Protein AF-K2DYN7-F1 (afdb_monomer_lite)

Secondary structure (DSSP, 8-state):
--EEE-TT-TTGGGSS-TTSPPEEE----GGGHHHHHH--TTTGGGTS-PPPGGG----PPP---------------

Structure (mmCIF, N/CA/C/O backbone):
data_AF-K2DYN7-F1
#
_entry.id   AF-K2DYN7-F1
#
loop_
_atom_site.group_PDB
_atom_site.id
_atom_site.type_symbol
_atom_site.label_atom_id
_atom_site.label_alt_id
_atom_site.label_comp_id
_atom_site.label_asym_id
_atom_site.label_entity_id
_atom_site.label_seq_id
_atom_site.pdbx_PDB_ins_code
_atom_site.Cartn_x
_atom_site.Cartn_y
_atom_site.Cartn_z
_atom_site.occupancy
_atom_site.B_iso_or_equiv
_atom_site.auth_seq_id
_atom_site.auth_comp_id
_atom_site.auth_asym_id
_atom_site.auth_atom_id
_atom_site.pdbx_PDB_model_num
ATOM 1 N N . MET A 1 1 ? 2.196 9.841 3.791 1.00 87.94 1 MET A N 1
ATOM 2 C CA . MET A 1 1 ? 1.508 8.594 3.393 1.00 87.94 1 MET A CA 1
ATOM 3 C C . MET A 1 1 ? 2.333 7.416 3.883 1.00 87.94 1 MET A C 1
ATOM 5 O O . MET A 1 1 ? 3.554 7.499 3.803 1.00 87.94 1 MET A O 1
ATOM 9 N N . LEU A 1 2 ? 1.703 6.385 4.450 1.00 94.00 2 LEU A N 1
ATOM 10 C CA . LEU A 1 2 ? 2.420 5.206 4.946 1.00 94.00 2 LEU A CA 1
ATOM 11 C C . LEU A 1 2 ? 2.862 4.323 3.782 1.00 94.00 2 LEU A C 1
ATOM 13 O O . LEU A 1 2 ? 2.139 4.189 2.795 1.00 94.00 2 LEU A O 1
ATOM 17 N N . THR A 1 3 ? 4.059 3.752 3.904 1.00 96.12 3 THR A N 1
ATOM 18 C CA . THR A 1 3 ? 4.646 2.900 2.869 1.00 96.12 3 THR A CA 1
ATOM 19 C C . THR A 1 3 ? 5.148 1.591 3.447 1.00 96.12 3 THR A C 1
ATOM 21 O O . THR A 1 3 ? 5.625 1.538 4.582 1.00 96.12 3 THR A O 1
ATOM 24 N N . VAL A 1 4 ? 5.069 0.554 2.628 1.00 96.50 4 VAL A N 1
ATOM 25 C CA . VAL A 1 4 ? 5.611 -0.780 2.872 1.00 96.50 4 VAL A CA 1
ATOM 26 C C . VAL A 1 4 ? 6.761 -1.038 1.902 1.00 96.50 4 VAL A C 1
ATOM 28 O O . VAL A 1 4 ? 6.806 -0.445 0.820 1.00 96.50 4 VAL A O 1
ATOM 31 N N . ASN A 1 5 ? 7.699 -1.899 2.293 1.00 96.31 5 ASN A N 1
ATOM 32 C CA . ASN A 1 5 ? 8.686 -2.432 1.357 1.00 96.31 5 ASN A CA 1
ATOM 33 C C . ASN A 1 5 ? 7.955 -3.225 0.261 1.00 96.31 5 ASN A C 1
ATOM 35 O O . ASN A 1 5 ? 6.968 -3.890 0.557 1.00 96.31 5 ASN A O 1
ATOM 39 N N . ALA A 1 6 ? 8.415 -3.110 -0.982 1.00 97.00 6 ALA A N 1
ATOM 40 C CA . ALA A 1 6 ? 7.811 -3.714 -2.165 1.00 97.00 6 ALA A CA 1
ATOM 41 C C . ALA A 1 6 ? 8.863 -4.355 -3.083 1.00 97.00 6 ALA A C 1
ATOM 43 O O . ALA A 1 6 ? 8.692 -4.392 -4.306 1.00 97.00 6 ALA A O 1
ATOM 44 N N . ASP A 1 7 ? 9.976 -4.822 -2.518 1.00 95.56 7 ASP A N 1
ATOM 45 C CA . ASP A 1 7 ? 11.014 -5.494 -3.294 1.00 95.56 7 ASP A CA 1
ATOM 46 C C . ASP A 1 7 ? 10.464 -6.795 -3.905 1.00 95.56 7 ASP A C 1
ATOM 48 O O . ASP A 1 7 ? 9.684 -7.522 -3.291 1.00 95.56 7 ASP A O 1
ATOM 52 N N . GLY A 1 8 ? 10.820 -7.070 -5.163 1.00 93.88 8 GLY A N 1
ATOM 53 C CA . GLY A 1 8 ? 10.291 -8.215 -5.920 1.00 93.88 8 GLY A CA 1
ATOM 54 C C . GLY A 1 8 ? 8.857 -8.049 -6.449 1.00 93.88 8 GLY A C 1
ATOM 55 O O . GLY A 1 8 ? 8.369 -8.920 -7.167 1.00 93.88 8 GLY A O 1
ATOM 56 N N . HIS A 1 9 ? 8.180 -6.935 -6.160 1.00 96.50 9 HIS A N 1
ATOM 57 C CA . HIS A 1 9 ? 6.818 -6.691 -6.629 1.00 96.50 9 HIS A CA 1
ATOM 58 C C . HIS A 1 9 ? 6.761 -6.449 -8.153 1.00 96.50 9 HIS A C 1
ATOM 60 O O . HIS A 1 9 ? 7.449 -5.571 -8.679 1.00 96.50 9 HIS A O 1
ATOM 66 N N . GLY A 1 10 ? 5.867 -7.147 -8.866 1.00 95.75 10 GLY A N 1
ATOM 67 C CA . GLY A 1 10 ? 5.823 -7.176 -10.341 1.00 95.75 10 GLY A CA 1
ATOM 68 C C . GLY A 1 10 ? 5.641 -5.820 -11.046 1.00 95.75 10 GLY A C 1
ATOM 69 O O . GLY A 1 10 ? 6.167 -5.625 -12.145 1.00 95.75 10 GLY A O 1
ATOM 70 N N . VAL A 1 11 ? 4.936 -4.873 -10.408 1.00 95.94 11 VAL A N 1
ATOM 71 C CA . VAL A 1 11 ? 4.797 -3.473 -10.870 1.00 95.94 11 VAL A CA 1
ATOM 72 C C . VAL A 1 11 ? 5.884 -2.559 -10.293 1.00 95.94 11 VAL A C 1
ATOM 74 O O . VAL A 1 11 ? 6.666 -1.989 -11.050 1.00 95.94 11 VAL A O 1
ATOM 77 N N . MET A 1 12 ? 5.963 -2.424 -8.963 1.00 96.12 12 MET A N 1
ATOM 78 C CA . MET A 1 12 ? 6.884 -1.486 -8.300 1.00 96.12 12 MET A CA 1
ATOM 79 C C . MET A 1 12 ? 8.364 -1.738 -8.602 1.00 96.12 12 MET A C 1
ATOM 81 O O . MET A 1 12 ? 9.130 -0.781 -8.661 1.00 96.12 12 MET A O 1
ATOM 85 N N . GLY A 1 13 ? 8.767 -2.982 -8.886 1.00 93.44 13 GLY A N 1
ATOM 86 C CA . GLY A 1 13 ? 10.128 -3.304 -9.324 1.00 93.44 13 GLY A CA 1
ATOM 87 C C . GLY A 1 13 ? 10.557 -2.603 -10.619 1.00 93.44 13 GLY A C 1
ATOM 88 O O . GLY A 1 13 ? 11.750 -2.457 -10.864 1.00 93.44 13 GLY A O 1
ATOM 89 N N . ARG A 1 14 ? 9.600 -2.122 -11.426 1.00 92.62 14 ARG A N 1
ATOM 90 C CA . ARG A 1 14 ? 9.839 -1.359 -12.664 1.00 92.62 14 ARG A CA 1
ATOM 91 C C . ARG A 1 14 ? 9.978 0.150 -12.429 1.00 92.62 14 ARG A C 1
ATOM 93 O O . ARG A 1 14 ? 10.281 0.881 -13.365 1.00 92.62 14 ARG A O 1
ATOM 100 N N . MET A 1 15 ? 9.709 0.624 -11.212 1.00 91.88 15 MET A N 1
ATOM 101 C CA . MET A 1 15 ? 9.801 2.033 -10.820 1.00 91.88 15 MET A CA 1
ATOM 102 C C . MET A 1 15 ? 11.114 2.304 -10.074 1.00 91.88 15 MET A C 1
ATOM 104 O O . MET A 1 15 ? 11.666 1.400 -9.450 1.00 91.88 15 MET A O 1
ATOM 108 N N . HIS A 1 16 ? 11.572 3.563 -10.061 1.00 88.75 16 HIS A N 1
ATOM 109 C CA . HIS A 1 16 ? 12.849 3.993 -9.452 1.00 88.75 16 HIS A CA 1
ATOM 110 C C . HIS A 1 16 ? 14.083 3.269 -10.035 1.00 88.75 16 HIS A C 1
ATOM 112 O O . HIS A 1 16 ? 13.955 2.400 -10.898 1.00 88.75 16 HIS A O 1
ATOM 118 N N . ARG A 1 17 ? 15.302 3.632 -9.608 1.00 91.06 17 ARG A N 1
ATOM 119 C CA . ARG A 1 17 ? 16.523 2.979 -10.118 1.00 91.06 17 ARG A CA 1
ATOM 120 C C . ARG A 1 17 ? 16.644 1.546 -9.592 1.00 91.06 17 ARG A C 1
ATOM 122 O O . ARG A 1 17 ? 16.128 1.283 -8.509 1.00 91.06 17 ARG A O 1
ATOM 129 N N . PRO A 1 18 ? 17.277 0.606 -10.316 1.00 85.38 18 PRO A N 1
ATOM 130 C CA . PRO A 1 18 ? 17.373 -0.798 -9.899 1.00 85.38 18 PRO A CA 1
ATOM 131 C C . PRO A 1 18 ? 17.899 -1.019 -8.471 1.00 85.38 18 PRO A C 1
ATOM 133 O O . PRO A 1 18 ? 17.413 -1.911 -7.786 1.00 85.38 18 PRO A O 1
ATOM 136 N N . GLU A 1 19 ? 18.842 -0.195 -8.021 1.00 90.12 19 GLU A N 1
ATOM 137 C CA . GLU A 1 19 ? 19.465 -0.236 -6.694 1.00 90.12 19 GLU A CA 1
ATOM 138 C C . GLU A 1 19 ? 18.659 0.457 -5.581 1.00 90.12 19 GLU A C 1
ATOM 140 O O . GLU A 1 19 ? 18.975 0.293 -4.403 1.00 90.12 19 GLU A O 1
ATOM 145 N N . ASP A 1 20 ? 17.629 1.228 -5.939 1.00 94.38 20 ASP A N 1
ATOM 146 C CA . ASP A 1 20 ? 16.771 1.906 -4.970 1.00 94.38 20 ASP A CA 1
ATOM 147 C C . ASP A 1 20 ? 15.762 0.904 -4.377 1.00 94.38 20 ASP A C 1
ATOM 149 O O . ASP A 1 20 ? 15.067 0.208 -5.130 1.00 94.38 20 ASP A O 1
ATOM 153 N N 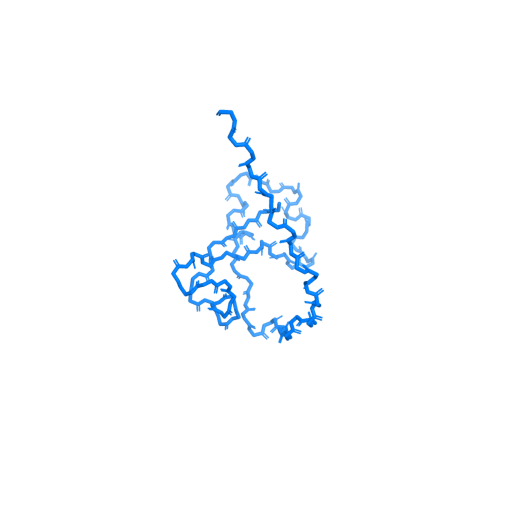. GLU A 1 21 ? 15.630 0.891 -3.041 1.00 94.25 21 GLU A N 1
ATOM 154 C CA . GLU A 1 21 ? 14.590 0.133 -2.324 1.00 94.25 21 GLU A CA 1
ATOM 155 C C . GLU A 1 21 ? 13.214 0.438 -2.925 1.00 94.25 21 GLU A C 1
ATOM 157 O O . GLU A 1 21 ? 12.819 1.602 -3.076 1.00 94.25 21 GLU A O 1
ATOM 162 N N . LYS A 1 22 ? 12.447 -0.608 -3.239 1.00 96.06 22 LYS A N 1
ATOM 163 C CA . LYS A 1 22 ? 11.090 -0.427 -3.744 1.00 96.06 22 LYS A CA 1
ATOM 164 C C . LYS A 1 22 ? 10.152 -0.214 -2.574 1.00 96.06 22 LYS A C 1
ATOM 166 O O . LYS A 1 22 ? 10.096 -1.006 -1.638 1.00 96.06 22 LYS A O 1
ATOM 171 N N . ARG A 1 23 ? 9.369 0.860 -2.642 1.00 96.50 23 ARG A N 1
ATOM 172 C CA . ARG A 1 23 ? 8.345 1.169 -1.645 1.00 96.50 23 ARG A CA 1
ATOM 173 C C . ARG A 1 23 ? 6.998 1.346 -2.322 1.00 96.50 23 ARG A C 1
ATOM 175 O O 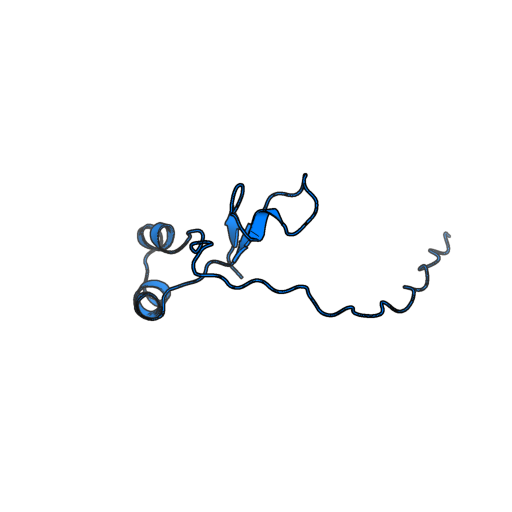. ARG A 1 23 ? 6.895 1.996 -3.359 1.00 96.50 23 ARG A O 1
ATOM 182 N N . MET A 1 24 ? 5.967 0.779 -1.712 1.00 97.00 24 MET A N 1
ATOM 183 C CA . MET A 1 24 ? 4.575 0.913 -2.126 1.00 97.00 24 MET A CA 1
ATOM 184 C C . MET A 1 24 ? 3.807 1.651 -1.034 1.00 97.00 24 MET A C 1
ATOM 186 O O . MET A 1 24 ? 4.067 1.468 0.153 1.00 97.00 24 MET A O 1
ATOM 190 N N . VAL A 1 25 ? 2.854 2.489 -1.422 1.00 96.50 25 VAL A N 1
ATOM 191 C CA . VAL A 1 25 ? 1.911 3.095 -0.477 1.00 96.50 25 VAL A CA 1
ATOM 192 C C . VAL A 1 25 ? 0.965 2.021 0.052 1.00 96.50 25 VAL A C 1
ATOM 194 O O . VAL A 1 25 ? 0.538 1.168 -0.714 1.00 96.50 25 VAL A O 1
ATOM 197 N N . ALA A 1 26 ? 0.640 2.024 1.343 1.00 95.81 26 ALA A N 1
ATOM 198 C CA . ALA A 1 26 ? -0.315 1.046 1.866 1.00 95.81 26 ALA A CA 1
ATOM 199 C C . ALA A 1 26 ? -1.708 1.306 1.261 1.00 95.81 26 ALA A C 1
ATOM 201 O O . ALA A 1 26 ? -2.311 2.347 1.527 1.00 95.81 26 ALA A O 1
ATOM 202 N N . ILE A 1 27 ? -2.181 0.380 0.425 1.00 96.62 27 ILE A N 1
ATOM 203 C CA . ILE A 1 27 ? -3.515 0.401 -0.185 1.00 96.62 27 ILE A CA 1
ATOM 204 C C . ILE A 1 27 ? -4.428 -0.478 0.671 1.00 96.62 27 ILE A C 1
ATOM 206 O O . ILE A 1 27 ? -4.032 -1.569 1.077 1.00 96.62 27 ILE A O 1
ATOM 210 N N . LEU A 1 28 ? -5.633 0.011 0.953 1.00 96.25 28 LEU A N 1
ATOM 211 C CA . LEU A 1 28 ? -6.648 -0.689 1.738 1.00 96.25 28 LEU A CA 1
ATOM 212 C C . LEU A 1 28 ? -7.803 -1.098 0.828 1.00 96.25 28 LEU A C 1
ATOM 214 O O . LEU A 1 28 ? -8.196 -0.324 -0.050 1.00 96.25 28 LEU A O 1
ATOM 218 N N . ALA A 1 29 ? -8.375 -2.274 1.073 1.00 95.81 29 ALA A N 1
ATOM 219 C CA . ALA A 1 29 ? -9.663 -2.623 0.497 1.00 95.81 29 ALA A CA 1
ATOM 220 C C . ALA A 1 29 ? -10.763 -1.753 1.126 1.00 95.81 29 ALA A C 1
ATOM 222 O O . ALA A 1 29 ? -10.631 -1.271 2.252 1.00 95.81 29 ALA A O 1
ATOM 223 N N . SER A 1 30 ? -11.856 -1.520 0.396 1.00 96.62 30 SER A N 1
ATOM 224 C CA . SER A 1 30 ? -12.918 -0.617 0.866 1.00 96.62 30 SER A CA 1
ATOM 225 C C . SER A 1 30 ? -13.612 -1.100 2.143 1.00 96.62 30 SER A C 1
ATOM 227 O O . SER A 1 30 ? -14.069 -0.281 2.934 1.00 96.62 30 SER A O 1
ATOM 229 N N . ASP A 1 31 ? -13.660 -2.409 2.369 1.00 97.00 31 ASP A N 1
ATOM 230 C CA . ASP A 1 31 ? -14.185 -3.040 3.583 1.00 97.00 31 ASP A CA 1
ATOM 231 C C . ASP A 1 31 ? -13.209 -2.994 4.776 1.00 97.00 31 ASP A C 1
ATOM 233 O O . ASP A 1 31 ? -13.614 -3.222 5.915 1.00 97.00 31 ASP A O 1
ATOM 237 N N . GLU A 1 32 ? -11.943 -2.627 4.560 1.00 96.50 32 GLU A N 1
ATOM 238 C CA . GLU A 1 32 ? -10.935 -2.479 5.617 1.00 96.50 32 GLU A CA 1
ATOM 239 C C . GLU A 1 32 ? -10.860 -1.056 6.191 1.00 96.50 32 GLU A C 1
ATOM 241 O O . GLU A 1 32 ? -10.104 -0.808 7.133 1.00 96.50 32 GLU A O 1
ATOM 246 N N . TYR A 1 33 ? -11.621 -0.097 5.655 1.00 96.19 33 TYR A N 1
ATOM 247 C CA . TYR A 1 33 ? -11.531 1.309 6.067 1.00 96.19 33 TYR A CA 1
ATOM 248 C C . TYR A 1 33 ? -11.911 1.518 7.536 1.00 96.19 33 TYR A C 1
ATOM 250 O O . TYR A 1 33 ? -11.179 2.181 8.273 1.00 96.19 33 TYR A O 1
ATOM 258 N N . ASP A 1 34 ? -13.005 0.907 7.994 1.00 96.56 34 ASP A N 1
ATOM 259 C CA . ASP A 1 34 ? -13.415 0.997 9.399 1.00 96.56 34 ASP A CA 1
ATOM 260 C C . ASP A 1 34 ? -12.387 0.326 10.313 1.00 96.56 34 ASP A C 1
ATOM 262 O O . ASP A 1 34 ? -12.024 0.860 11.366 1.00 96.56 34 ASP A O 1
ATOM 266 N N . GLN A 1 35 ? -11.848 -0.822 9.886 1.00 95.62 35 GLN A N 1
ATOM 267 C CA . GLN A 1 35 ? -10.783 -1.497 10.620 1.00 95.62 35 GLN A CA 1
ATOM 268 C C . GLN A 1 35 ? -9.551 -0.598 10.735 1.00 95.62 35 GLN A C 1
ATOM 270 O O . GLN A 1 35 ? -8.983 -0.497 11.817 1.00 95.62 35 GLN A O 1
ATOM 275 N N . TRP A 1 36 ? -9.154 0.078 9.658 1.00 95.25 36 TRP A N 1
ATOM 276 C CA . TRP A 1 36 ? -8.025 1.003 9.640 1.00 95.25 36 TRP A CA 1
ATOM 277 C C . TRP A 1 36 ? -8.201 2.169 10.616 1.00 95.25 36 TRP A C 1
ATOM 279 O O . TRP A 1 36 ? -7.298 2.452 11.404 1.00 95.25 36 TRP A O 1
ATOM 289 N N . LEU A 1 37 ? -9.368 2.819 10.597 1.00 95.69 37 LEU A N 1
ATOM 290 C CA . LEU A 1 37 ? -9.651 3.995 11.426 1.00 95.69 37 LEU A CA 1
ATOM 291 C C . LEU A 1 37 ? -9.717 3.674 12.926 1.00 95.69 37 LEU A C 1
ATOM 293 O O . LEU A 1 37 ? -9.448 4.547 13.753 1.00 95.69 37 LEU A O 1
ATOM 297 N N . HIS A 1 38 ? -10.039 2.428 13.282 1.00 96.06 38 HIS A N 1
ATOM 298 C CA . HIS A 1 38 ? -10.219 1.994 14.670 1.00 96.06 38 HIS A CA 1
ATOM 299 C C . HIS A 1 38 ? -9.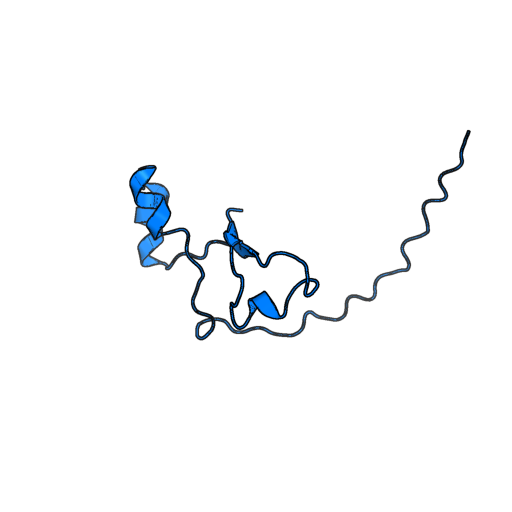170 0.985 15.163 1.00 96.06 38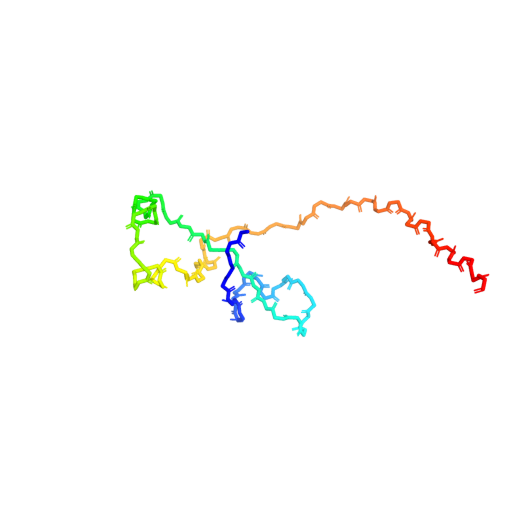 HIS A C 1
ATOM 301 O O . HIS A 1 38 ? -9.231 0.546 16.317 1.00 96.06 38 HIS A O 1
ATOM 307 N N . ALA A 1 39 ? -8.200 0.611 14.325 1.00 94.06 39 ALA A N 1
ATOM 308 C CA . ALA A 1 39 ? -7.199 -0.393 14.659 1.00 94.06 39 ALA A CA 1
ATOM 309 C C . ALA A 1 39 ? -6.332 0.035 15.848 1.00 94.06 39 ALA A C 1
ATOM 311 O O . ALA A 1 39 ? -5.771 1.131 15.905 1.00 94.06 39 ALA A O 1
ATOM 312 N N . LYS A 1 40 ? -6.125 -0.896 16.780 1.00 94.50 40 LYS A N 1
ATOM 313 C CA . LYS A 1 40 ? -5.084 -0.762 17.804 1.00 94.50 40 LYS A CA 1
ATOM 314 C C . LYS A 1 40 ? -3.707 -1.036 17.178 1.00 94.50 40 LYS A C 1
ATOM 316 O O . LYS A 1 40 ? -3.632 -1.776 16.195 1.00 94.50 40 LYS A O 1
ATOM 321 N N . PRO A 1 41 ? -2.593 -0.559 17.769 1.00 88.69 41 PRO A N 1
ATOM 322 C CA . PRO A 1 41 ? -1.250 -0.729 17.198 1.00 88.69 41 PRO A CA 1
ATOM 323 C C . PRO A 1 41 ? -0.877 -2.169 16.798 1.00 88.69 41 PRO A C 1
ATOM 325 O O . PRO A 1 41 ? -0.165 -2.374 15.819 1.00 88.69 41 PRO A O 1
ATOM 328 N N . GLY A 1 42 ? -1.388 -3.179 17.511 1.00 90.50 42 GLY A N 1
ATOM 329 C CA . GLY A 1 42 ? -1.159 -4.591 17.180 1.00 90.50 42 GLY A CA 1
ATOM 330 C C . GLY A 1 42 ? -1.904 -5.099 15.936 1.00 90.50 42 GLY A C 1
ATOM 331 O O . GLY A 1 42 ? -1.482 -6.086 15.347 1.00 90.50 42 GLY A O 1
ATOM 332 N N . GLN A 1 43 ? -2.982 -4.431 15.521 1.00 91.38 43 GLN A N 1
ATOM 333 C CA . GLN A 1 43 ? -3.848 -4.844 14.409 1.00 91.38 43 GLN A CA 1
ATOM 334 C C . GLN A 1 43 ? -3.437 -4.199 13.078 1.00 91.38 43 GLN A C 1
ATOM 336 O O . GLN A 1 43 ? -3.635 -4.791 12.022 1.00 91.38 43 GLN A O 1
ATOM 341 N N . ILE A 1 44 ? -2.801 -3.022 13.129 1.00 91.50 44 ILE A N 1
ATOM 342 C CA . ILE A 1 44 ? -2.381 -2.249 11.947 1.00 91.50 44 ILE A CA 1
ATOM 343 C C . ILE A 1 44 ? -1.425 -3.041 11.045 1.00 91.50 44 ILE A C 1
ATOM 345 O O . ILE A 1 44 ? -1.472 -2.898 9.827 1.00 91.50 44 ILE A O 1
ATOM 349 N N . LYS A 1 45 ? -0.578 -3.913 11.611 1.00 91.19 45 LYS A N 1
ATOM 350 C CA . LYS A 1 45 ? 0.409 -4.682 10.831 1.00 91.19 45 LYS A CA 1
ATOM 351 C C . LYS A 1 45 ? -0.222 -5.532 9.723 1.00 91.19 45 LYS A C 1
ATOM 353 O O . LYS A 1 45 ? 0.406 -5.697 8.688 1.00 91.19 45 LYS A O 1
ATOM 358 N N . ALA A 1 46 ? -1.442 -6.035 9.916 1.00 92.06 46 ALA A N 1
ATOM 359 C CA . ALA A 1 46 ? -2.146 -6.825 8.901 1.00 92.06 46 ALA A CA 1
ATOM 360 C C . ALA A 1 46 ? -2.636 -5.979 7.705 1.00 92.06 46 ALA A C 1
ATOM 362 O O . ALA A 1 46 ? -2.823 -6.499 6.606 1.00 92.06 46 ALA A O 1
ATOM 363 N N . LEU A 1 47 ? -2.818 -4.673 7.919 1.00 94.62 47 LEU A N 1
ATOM 364 C CA . LEU A 1 47 ? -3.249 -3.702 6.909 1.00 94.62 47 LEU A CA 1
ATOM 365 C C . LEU A 1 47 ? -2.059 -3.088 6.150 1.00 94.62 47 LEU A C 1
ATOM 367 O O . LEU A 1 47 ? -2.212 -2.572 5.049 1.00 94.62 47 LEU A O 1
ATOM 371 N N . LEU A 1 48 ? -0.852 -3.158 6.720 1.00 95.25 48 LEU A N 1
ATOM 372 C CA . LEU A 1 48 ? 0.385 -2.677 6.102 1.00 95.25 48 LEU A CA 1
ATOM 373 C C . LEU A 1 48 ? 1.043 -3.781 5.268 1.00 95.25 48 LEU A C 1
ATOM 375 O O . LEU A 1 48 ? 2.057 -4.357 5.662 1.00 95.25 48 LEU A O 1
ATOM 379 N N . ARG A 1 49 ? 0.474 -4.051 4.092 1.00 94.94 49 ARG A N 1
ATOM 380 C CA . ARG A 1 49 ? 0.953 -5.067 3.142 1.00 94.94 49 ARG A CA 1
ATOM 381 C C . ARG A 1 49 ? 1.099 -4.507 1.728 1.00 94.94 49 ARG A C 1
ATOM 383 O O . ARG A 1 49 ? 0.515 -3.473 1.407 1.00 94.94 49 ARG A O 1
ATOM 390 N N . CYS A 1 50 ? 1.869 -5.194 0.883 1.00 96.75 50 CYS A N 1
ATOM 391 C CA . CYS A 1 50 ? 1.841 -4.924 -0.553 1.00 96.75 50 CYS A CA 1
ATOM 392 C C . CYS A 1 50 ? 0.489 -5.331 -1.127 1.00 96.75 50 CYS A C 1
ATOM 394 O O . CYS A 1 50 ? -0.003 -6.425 -0.850 1.00 96.75 50 CYS A O 1
ATOM 396 N N . TRP A 1 51 ? -0.077 -4.455 -1.946 1.00 97.31 51 TRP A N 1
ATOM 397 C CA . TRP A 1 51 ? -1.218 -4.789 -2.779 1.00 97.31 51 TRP A CA 1
ATOM 398 C C . TRP A 1 51 ? -0.791 -5.772 -3.882 1.00 97.31 51 TRP A C 1
ATOM 400 O O . TRP A 1 51 ? 0.329 -5.625 -4.372 1.00 97.31 51 TRP A O 1
ATOM 410 N N . PRO A 1 52 ? -1.619 -6.757 -4.273 1.00 96.94 52 PRO A N 1
ATOM 411 C CA . PRO A 1 52 ? -1.273 -7.700 -5.335 1.00 96.94 52 PRO A CA 1
ATOM 412 C C . PRO A 1 52 ? -0.989 -6.995 -6.667 1.00 96.94 52 PRO A C 1
ATOM 414 O O . PRO A 1 52 ? -1.646 -6.018 -7.026 1.00 96.94 52 PRO A O 1
ATOM 417 N N . ALA A 1 53 ? -0.001 -7.487 -7.414 1.00 97.06 53 ALA A N 1
ATOM 418 C CA . ALA A 1 53 ? 0.420 -6.860 -8.666 1.00 97.06 53 ALA A CA 1
ATOM 419 C C . ALA A 1 53 ? -0.613 -7.061 -9.783 1.00 97.06 53 ALA A C 1
ATOM 421 O O . ALA A 1 53 ? -0.762 -6.201 -10.646 1.00 97.06 53 ALA A O 1
ATOM 422 N N . GLU A 1 54 ? -1.305 -8.195 -9.751 1.00 97.50 54 GLU A N 1
ATOM 423 C CA . GLU A 1 54 ? -2.395 -8.587 -10.641 1.00 97.50 54 GLU A CA 1
ATOM 424 C C . GLU A 1 54 ? -3.617 -7.664 -10.546 1.00 97.50 54 GLU A C 1
ATOM 426 O O . GLU A 1 54 ? -4.326 -7.496 -11.536 1.00 97.50 54 GLU A O 1
ATOM 431 N N . ASP A 1 55 ? -3.801 -7.007 -9.400 1.00 97.12 55 ASP A N 1
ATOM 432 C CA . ASP A 1 55 ? -4.897 -6.068 -9.147 1.00 97.12 55 ASP A CA 1
ATOM 433 C C . ASP A 1 55 ? -4.509 -4.613 -9.466 1.00 97.12 55 ASP A C 1
ATOM 435 O O . ASP A 1 55 ? -5.249 -3.676 -9.158 1.00 97.12 55 ASP A O 1
ATOM 439 N N . LEU A 1 56 ? -3.333 -4.400 -10.067 1.00 96.94 56 LEU A N 1
ATOM 440 C CA . LEU A 1 56 ? -2.831 -3.084 -10.447 1.00 96.94 56 LEU A CA 1
ATOM 441 C C . LEU A 1 56 ? -2.661 -2.980 -11.961 1.00 96.94 56 LEU A C 1
ATOM 443 O O . LEU A 1 56 ? -1.984 -3.783 -12.600 1.00 96.94 56 LEU A O 1
ATOM 447 N N . VAL A 1 57 ? -3.193 -1.897 -12.523 1.00 96.19 57 VAL A N 1
ATOM 448 C CA . VAL A 1 57 ? -2.900 -1.477 -13.894 1.00 96.19 57 VAL A CA 1
ATOM 449 C C . VAL A 1 57 ? -1.883 -0.345 -13.837 1.00 96.19 57 VAL A C 1
ATOM 451 O O . VAL A 1 57 ? -2.085 0.650 -13.142 1.00 96.19 57 VAL A O 1
ATOM 454 N N . ALA A 1 58 ? -0.770 -0.508 -14.550 1.00 94.81 58 ALA A N 1
ATOM 455 C CA . ALA A 1 58 ? 0.288 0.490 -14.637 1.00 94.81 58 ALA A CA 1
ATOM 456 C C . ALA A 1 58 ? 0.457 0.954 -16.084 1.00 94.81 58 ALA A C 1
ATOM 458 O O . ALA A 1 58 ? 0.604 0.139 -16.994 1.00 94.81 58 ALA A O 1
ATOM 459 N N . GLU A 1 59 ? 0.497 2.268 -16.273 1.00 94.31 59 GLU A N 1
ATOM 460 C CA . GLU A 1 59 ? 0.686 2.913 -17.569 1.00 94.31 59 GLU A CA 1
ATOM 461 C C . GLU A 1 59 ? 1.916 3.823 -17.525 1.00 94.31 59 GLU A C 1
ATOM 463 O O . GLU A 1 59 ? 2.327 4.296 -16.461 1.00 94.31 59 GLU A O 1
ATOM 468 N N . ALA A 1 60 ? 2.537 4.056 -18.683 1.00 91.38 60 ALA A N 1
ATOM 469 C CA . ALA A 1 60 ? 3.658 4.981 -18.769 1.00 91.38 60 ALA A CA 1
ATOM 470 C C . ALA A 1 60 ? 3.186 6.398 -18.416 1.00 91.38 60 ALA A C 1
ATOM 472 O O . ALA A 1 60 ? 2.208 6.892 -18.977 1.00 91.38 60 ALA A O 1
ATOM 473 N N . ALA A 1 61 ? 3.901 7.063 -17.505 1.00 88.19 61 ALA A N 1
ATOM 474 C CA . ALA A 1 61 ? 3.604 8.449 -17.175 1.00 88.19 61 ALA A CA 1
ATOM 475 C C . ALA A 1 61 ? 3.711 9.328 -18.437 1.00 88.19 61 ALA A C 1
ATOM 477 O O . ALA A 1 61 ? 4.612 9.114 -19.259 1.00 88.19 61 ALA A O 1
ATOM 478 N N . PRO A 1 62 ? 2.829 10.330 -18.605 1.00 88.25 62 PRO A N 1
ATOM 479 C CA . PRO A 1 62 ? 2.913 11.242 -19.733 1.00 88.25 62 PRO A CA 1
ATOM 480 C C . PRO A 1 62 ? 4.270 11.947 -19.733 1.00 88.25 62 PRO A C 1
ATOM 482 O O . PRO A 1 62 ? 4.791 12.333 -18.684 1.00 88.25 62 PRO A O 1
ATOM 485 N N . LEU A 1 63 ? 4.839 12.134 -20.925 1.00 83.81 63 LEU A N 1
ATOM 486 C CA . LEU A 1 63 ? 6.085 12.873 -21.083 1.00 83.81 63 LEU A CA 1
ATOM 487 C C . LEU A 1 63 ? 5.863 14.326 -20.666 1.00 83.81 63 LEU A C 1
ATOM 489 O O . LEU A 1 63 ? 5.347 15.146 -21.426 1.00 83.81 63 LEU A O 1
ATOM 493 N N . VAL A 1 64 ? 6.290 14.660 -19.455 1.00 77.75 64 VAL A N 1
ATOM 494 C CA . VAL A 1 64 ? 6.449 16.051 -19.056 1.00 77.75 64 VAL A CA 1
ATOM 495 C C . VAL A 1 64 ? 7.701 16.554 -19.764 1.00 77.75 64 VAL A C 1
ATOM 497 O O . VAL A 1 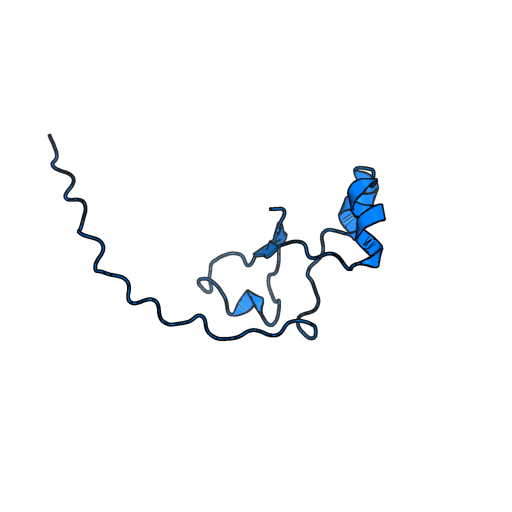64 ? 8.805 16.084 -19.486 1.00 77.75 64 VAL A O 1
ATOM 500 N N . ARG A 1 65 ? 7.554 17.513 -20.688 1.00 73.44 65 ARG A N 1
ATOM 501 C CA . ARG A 1 65 ? 8.702 18.310 -21.138 1.00 73.44 65 ARG A CA 1
ATOM 502 C C . ARG A 1 65 ? 9.231 19.048 -19.915 1.00 73.44 65 ARG A C 1
ATOM 504 O O . ARG A 1 65 ? 8.670 20.066 -19.522 1.00 73.44 65 ARG A O 1
ATOM 511 N N . GLN A 1 66 ? 10.283 18.520 -19.302 1.00 63.34 66 GLN A N 1
ATOM 512 C CA . GLN A 1 66 ? 11.016 19.267 -18.296 1.00 63.34 66 GLN A CA 1
ATOM 513 C C . GLN A 1 66 ? 11.638 20.464 -19.015 1.00 63.34 66 GLN A C 1
ATOM 515 O O . GLN A 1 66 ? 12.469 20.293 -19.909 1.00 63.34 66 GLN A O 1
ATOM 520 N N . GLN A 1 67 ? 11.183 21.677 -18.686 1.00 57.97 67 GLN A N 1
ATOM 521 C CA . GLN A 1 67 ? 11.965 22.864 -19.018 1.00 57.97 67 GLN A CA 1
ATOM 522 C C . GLN A 1 67 ? 13.345 22.676 -18.378 1.00 57.97 67 GLN A C 1
ATOM 524 O O . GLN A 1 67 ? 13.399 22.179 -17.248 1.00 57.97 67 GLN A O 1
ATOM 529 N N . PRO A 1 68 ? 14.444 23.007 -19.078 1.00 52.34 68 PRO A N 1
ATOM 530 C CA . PRO A 1 68 ? 15.774 22.897 -18.506 1.00 52.34 68 PRO A CA 1
ATOM 531 C C . PRO A 1 68 ? 15.776 23.609 -17.158 1.00 52.34 68 PRO A C 1
ATOM 533 O O . PRO A 1 68 ? 15.474 24.799 -17.082 1.00 52.34 68 PRO A O 1
ATOM 536 N N . GLN A 1 69 ? 16.050 22.865 -16.090 1.00 58.81 69 GLN A N 1
ATOM 537 C CA . GLN A 1 69 ? 16.244 23.452 -14.779 1.00 58.81 69 GLN A CA 1
ATOM 538 C C . GLN A 1 69 ? 17.480 24.341 -14.904 1.00 58.81 69 GLN A C 1
ATOM 540 O O . GLN A 1 69 ? 18.590 23.822 -15.031 1.00 58.81 69 GLN A O 1
AT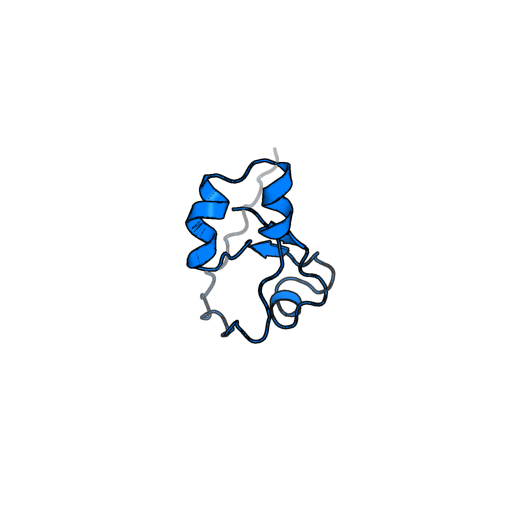OM 545 N N . GLU A 1 70 ? 17.283 25.663 -14.960 1.00 51.19 70 GLU A N 1
ATOM 546 C CA . GLU A 1 70 ? 18.377 26.629 -14.949 1.00 51.19 70 GLU A CA 1
ATOM 547 C C . GLU A 1 70 ? 19.299 26.249 -13.796 1.00 51.19 70 GLU A C 1
ATOM 549 O O . GLU A 1 70 ? 18.888 26.199 -12.631 1.00 51.19 70 GLU A O 1
ATOM 554 N N . ALA A 1 71 ? 20.529 25.875 -14.152 1.00 53.44 71 ALA A N 1
ATOM 555 C CA . ALA A 1 71 ? 21.561 25.542 -13.199 1.00 53.44 71 ALA A CA 1
ATOM 556 C C . ALA A 1 71 ? 21.634 26.699 -12.204 1.00 53.44 71 ALA A C 1
ATOM 558 O O . ALA A 1 71 ? 22.028 27.806 -12.572 1.00 53.44 71 ALA A O 1
ATOM 559 N N . LYS A 1 72 ? 21.230 26.456 -10.951 1.00 53.12 72 LYS A N 1
ATOM 560 C CA . LYS A 1 72 ? 21.542 27.360 -9.848 1.00 53.12 72 LYS A CA 1
ATOM 561 C C . LYS A 1 72 ? 23.063 27.421 -9.776 1.00 53.12 72 LYS A C 1
ATOM 563 O O . LYS A 1 72 ? 23.687 26.582 -9.130 1.00 53.12 72 LYS A O 1
ATOM 568 N N . GLN A 1 73 ? 23.648 28.385 -10.482 1.00 54.44 73 GLN A N 1
ATOM 569 C CA . GLN A 1 73 ? 25.008 28.833 -10.265 1.00 54.44 73 GLN A CA 1
ATOM 570 C C . GLN A 1 73 ? 25.038 29.328 -8.825 1.00 54.44 73 GLN A C 1
ATOM 572 O O . GLN A 1 73 ? 24.561 30.411 -8.495 1.00 54.44 73 GLN A O 1
ATOM 577 N N . GLN A 1 74 ? 25.523 28.457 -7.949 1.00 49.97 74 GLN A N 1
ATOM 578 C CA . GLN A 1 74 ? 25.997 28.837 -6.637 1.00 49.97 74 GLN A CA 1
ATOM 579 C C . GLN A 1 74 ? 27.183 29.769 -6.890 1.00 49.97 74 GLN A C 1
ATOM 581 O O . GLN A 1 74 ? 28.284 29.319 -7.199 1.00 49.97 74 GLN A O 1
ATOM 586 N N . GLY A 1 75 ? 26.927 31.075 -6.845 1.00 43.88 75 GLY A N 1
ATOM 587 C CA . GLY A 1 75 ? 27.977 32.058 -6.652 1.00 43.88 75 GLY A CA 1
ATOM 588 C C . GLY A 1 75 ? 28.552 31.829 -5.263 1.00 43.88 75 GLY A C 1
ATOM 589 O O . GLY A 1 75 ? 27.920 32.187 -4.270 1.00 43.88 75 GLY A O 1
ATOM 590 N N . LEU A 1 76 ? 29.705 31.161 -5.216 1.00 52.25 76 LEU A N 1
ATOM 591 C CA . LEU A 1 76 ? 30.611 31.206 -4.080 1.00 52.25 76 LEU A CA 1
ATOM 592 C C . LEU A 1 76 ? 30.923 32.679 -3.781 1.00 52.25 76 LEU A C 1
ATOM 594 O O . LEU A 1 76 ? 31.403 33.401 -4.658 1.00 52.25 76 LEU A O 1
ATOM 598 N N . PHE A 1 77 ? 30.670 33.090 -2.545 1.00 49.12 77 PHE A N 1
ATOM 599 C CA . PHE A 1 77 ? 31.707 33.810 -1.817 1.00 49.12 77 PHE A CA 1
ATOM 600 C C . PHE A 1 77 ? 32.682 32.772 -1.260 1.00 49.12 77 PHE A C 1
ATOM 602 O O . PHE A 1 77 ? 32.201 31.671 -0.896 1.00 49.12 77 PHE A O 1
#

Foldseek 3Di:
DDKDFQPPAPPQCVDDDVPDTGIDHQDADPVCPVVCVPPDPVSCVVSRDDDHNVPDDDDDDPDDPPDPPPPPPPPDD

Radius of gyration: 18.56 Å; chains: 1; bounding box: 46×42×39 Å

Sequence (77 aa):
MLTVNADGHGVMGRMHRPEDEKRMVAILASDEYDQWLHAKPGQIKALLRCWPAEDLVAEAAPLVRQQPQEAKQQGLF

pLDDT: mean 87.35, std 15.3, range [43.88, 97.5]